Protein AF-A0A094A9E6-F1 (afdb_monomer)

Radius of gyration: 25.34 Å; Cα contacts (8 Å, |Δi|>4): 31; chains: 1; bounding box: 53×63×66 Å

Mean predicted aligned error: 19.12 Å

pLDDT: mean 71.79, std 11.77, range [46.28, 92.31]

Secondary structure (DSSP, 8-state):
--SHHHHHHHHHHHGGG----PPPP---HHHHHHHHHHHHHHHHHHHHHHHHHHTSHHHHHHHHHHHHHHHHHHHHHHHHTT-SSS----S--HHHHHHHHTS----TTT----TTS-HHHHS------SPPPPPP--TT--------S---TT--S---

Solvent-accessible surface area (backbone atoms only — not comparable to full-atom values): 10568 Å² total; per-residue (Å²): 142,78,70,68,63,61,56,55,54,54,56,58,56,56,66,74,65,66,72,77,80,66,73,83,76,82,76,47,68,67,60,52,52,48,53,52,50,51,51,50,51,50,51,58,54,34,54,54,58,29,62,73,46,57,81,36,70,68,45,48,50,54,47,53,52,51,51,53,51,51,52,51,52,55,50,51,57,28,54,79,66,70,39,76,84,56,71,83,75,86,69,74,55,73,69,53,44,56,63,51,69,72,54,85,77,87,53,60,96,79,48,90,81,55,96,81,55,52,64,67,74,77,69,54,69,85,72,77,83,46,85,74,72,87,68,84,75,59,96,82,64,66,102,68,88,75,94,66,96,72,86,56,84,90,62,87,80,83,89,131

Sequence (160 aa):
MVVLSGLASALVAATYFSSTLAHPDHADPVLLRRALGEQALHTKNGARSLQACSGSAAAVELQKQAAVRRAATAQRLREERGLTGTPMRHRRDLVDVEKWMQVDHNRTSSHNFSSETPPSEVFGTTKPCILTPEGATGPYFVAQELLRTNIAETQPGVPL

Foldseek 3Di:
DPPVVVVVVVVVVVVVPPDPPQDDPPPPVVVVVVVVVVQVVLVVVQVVVLVVPCPDPVNVVVVVVVVVVVVVVVVVVCVVVVVNPPPPCPDDDPVVVVVCVVPDPPPCVPPPDDPPPDVCNVVPDSDGPGDNPDDDCDSPDDPDDDDDPDPCPVPDDDDD

Structure (mmCIF, N/CA/C/O backbone):
data_AF-A0A094A9E6-F1
#
_entry.id   AF-A0A094A9E6-F1
#
loop_
_atom_site.group_PDB
_atom_site.id
_atom_site.type_symbol
_atom_site.label_atom_id
_atom_site.label_alt_id
_atom_site.label_comp_id
_atom_site.label_asym_id
_atom_site.label_entity_id
_atom_site.label_seq_id
_atom_site.pdbx_PDB_ins_code
_atom_site.Cartn_x
_atom_site.Cartn_y
_atom_site.Cartn_z
_atom_site.occupancy
_atom_site.B_iso_or_equiv
_atom_site.auth_seq_id
_atom_site.auth_comp_id
_atom_site.auth_asym_id
_atom_site.auth_atom_id
_atom_site.pdbx_PDB_model_num
ATOM 1 N N . MET A 1 1 ? 9.417 -46.843 -44.924 1.00 46.28 1 MET A N 1
ATOM 2 C CA . MET A 1 1 ? 8.857 -45.722 -44.133 1.00 46.28 1 MET A CA 1
ATOM 3 C C . MET A 1 1 ? 9.270 -45.868 -42.666 1.00 46.28 1 MET A C 1
ATOM 5 O O . MET A 1 1 ? 8.464 -46.332 -41.881 1.00 46.28 1 MET A O 1
ATOM 9 N N . VAL A 1 2 ? 10.519 -45.568 -42.279 1.00 52.56 2 VAL A N 1
ATOM 10 C CA . VAL A 1 2 ? 10.932 -45.642 -40.846 1.00 52.56 2 VAL A CA 1
ATOM 11 C C . VAL A 1 2 ? 11.901 -44.517 -40.429 1.00 52.56 2 VAL A C 1
ATOM 13 O O . VAL A 1 2 ? 12.206 -44.375 -39.256 1.00 52.56 2 VAL A O 1
ATOM 16 N N . VAL A 1 3 ? 12.352 -43.644 -41.339 1.00 53.56 3 VAL A N 1
ATOM 17 C CA . VAL A 1 3 ? 13.392 -42.641 -41.004 1.00 53.56 3 VAL A CA 1
ATOM 18 C C . VAL A 1 3 ? 12.831 -41.220 -40.810 1.00 53.56 3 VAL A C 1
ATOM 20 O O . VAL A 1 3 ? 13.483 -40.377 -40.205 1.00 53.56 3 VAL A O 1
ATOM 23 N N . LEU A 1 4 ? 11.596 -40.943 -41.252 1.00 53.09 4 LEU A N 1
ATOM 24 C CA . LEU A 1 4 ? 10.992 -39.604 -41.130 1.00 53.09 4 LEU A CA 1
ATOM 25 C C . LEU A 1 4 ? 10.418 -39.308 -39.733 1.00 53.09 4 LEU A C 1
ATOM 27 O O . LEU A 1 4 ? 10.391 -38.152 -39.321 1.00 53.09 4 LEU A O 1
ATOM 31 N N . SER A 1 5 ? 9.984 -40.328 -38.990 1.00 54.88 5 SER A N 1
ATOM 32 C CA . SER A 1 5 ? 9.394 -40.160 -37.654 1.00 54.88 5 SER A CA 1
ATOM 33 C C . SER A 1 5 ? 10.425 -39.735 -36.603 1.00 54.88 5 SER A C 1
ATOM 35 O O . SER A 1 5 ? 10.118 -38.900 -35.758 1.00 54.88 5 SER A O 1
ATOM 37 N N . GLY A 1 6 ? 11.665 -40.234 -36.687 1.00 54.88 6 GLY A N 1
ATOM 38 C CA . GLY A 1 6 ? 12.743 -39.843 -35.768 1.00 54.88 6 GLY A CA 1
ATOM 39 C C . GLY A 1 6 ? 13.185 -38.384 -35.936 1.00 54.88 6 GLY A C 1
ATOM 40 O O . GLY A 1 6 ? 13.462 -37.705 -34.950 1.00 54.88 6 GLY A O 1
ATOM 41 N N . LEU A 1 7 ? 13.179 -37.877 -37.175 1.00 56.66 7 LEU A N 1
ATOM 42 C CA . LEU A 1 7 ? 13.502 -36.476 -37.476 1.00 56.66 7 LEU A CA 1
ATOM 43 C C . LEU A 1 7 ? 12.429 -35.511 -36.950 1.00 56.66 7 LEU A C 1
ATOM 45 O O . LEU A 1 7 ? 12.766 -34.456 -36.419 1.00 56.66 7 LEU A O 1
ATOM 49 N N . ALA A 1 8 ? 11.150 -35.890 -37.036 1.00 58.88 8 ALA A N 1
ATOM 50 C CA . ALA A 1 8 ? 10.050 -35.088 -36.503 1.00 58.88 8 ALA A CA 1
ATOM 51 C C . ALA A 1 8 ? 10.101 -34.985 -34.966 1.00 58.88 8 ALA A C 1
ATOM 53 O O . ALA A 1 8 ? 9.919 -33.901 -34.415 1.00 58.88 8 ALA A O 1
ATOM 54 N N . SER A 1 9 ? 10.419 -36.082 -34.269 1.00 57.91 9 SER A N 1
ATOM 55 C CA . SER A 1 9 ? 10.571 -36.074 -32.807 1.00 57.91 9 SER A CA 1
ATOM 56 C C . SER A 1 9 ? 11.781 -35.261 -32.332 1.00 57.91 9 SER A C 1
ATOM 58 O O . SER A 1 9 ? 11.692 -34.587 -31.307 1.00 57.91 9 SER A O 1
ATOM 60 N N . ALA A 1 10 ? 12.889 -35.264 -33.080 1.00 58.84 10 ALA A N 1
ATOM 61 C CA . ALA A 1 10 ? 14.061 -34.449 -32.759 1.00 58.84 10 ALA A CA 1
ATOM 62 C C . ALA A 1 10 ? 13.793 -32.937 -32.914 1.00 58.84 10 ALA A C 1
ATOM 64 O O . ALA A 1 10 ? 14.279 -32.143 -32.109 1.00 58.84 10 ALA A O 1
ATOM 65 N N . LEU A 1 11 ? 12.972 -32.536 -33.895 1.00 58.62 11 LEU A N 1
ATOM 66 C CA . LEU A 1 11 ? 12.591 -31.133 -34.102 1.00 58.62 11 LEU A CA 1
ATOM 67 C C . LEU A 1 11 ? 11.706 -30.586 -32.966 1.00 58.62 11 LEU A C 1
ATOM 69 O O . LEU A 1 11 ? 11.875 -29.441 -32.556 1.00 58.62 11 LEU A O 1
ATOM 73 N N . VAL A 1 12 ? 10.802 -31.411 -32.424 1.00 60.69 12 VAL A N 1
ATOM 74 C CA . VAL A 1 12 ? 9.928 -31.040 -31.291 1.00 60.69 12 VAL A CA 1
ATOM 75 C C . VAL A 1 12 ? 10.713 -30.948 -29.976 1.00 60.69 12 VAL A C 1
ATOM 77 O O . VAL A 1 12 ? 10.444 -30.078 -29.152 1.00 60.69 12 VAL A O 1
ATOM 80 N N . ALA A 1 13 ? 11.730 -31.790 -29.775 1.00 59.28 13 ALA A N 1
ATOM 81 C CA . ALA A 1 13 ? 12.598 -31.692 -28.600 1.00 59.28 13 ALA A CA 1
ATOM 82 C C . ALA A 1 13 ? 13.439 -30.398 -28.600 1.00 59.28 13 ALA A C 1
ATOM 84 O O . ALA A 1 13 ? 13.661 -29.807 -27.545 1.00 59.28 13 ALA A O 1
ATOM 85 N N . ALA A 1 14 ? 13.855 -29.916 -29.777 1.00 58.78 14 ALA A N 1
ATOM 86 C CA . ALA A 1 14 ? 14.646 -28.692 -29.908 1.00 58.78 14 ALA A CA 1
ATOM 87 C C . ALA A 1 14 ? 13.872 -27.418 -29.507 1.00 58.78 14 ALA A C 1
ATOM 89 O O . ALA A 1 14 ? 14.482 -26.470 -29.017 1.00 58.78 14 ALA A O 1
ATOM 90 N N . THR A 1 15 ? 12.537 -27.401 -29.626 1.00 59.62 15 THR A N 1
ATOM 91 C CA . THR A 1 15 ? 11.714 -26.251 -29.198 1.00 59.62 15 THR A CA 1
ATOM 92 C C . THR A 1 15 ? 11.574 -26.115 -27.678 1.00 59.62 15 THR A C 1
ATOM 94 O O . THR A 1 15 ? 11.200 -25.050 -27.200 1.00 59.62 15 THR A O 1
ATOM 97 N N . TYR A 1 16 ? 11.925 -27.146 -26.897 1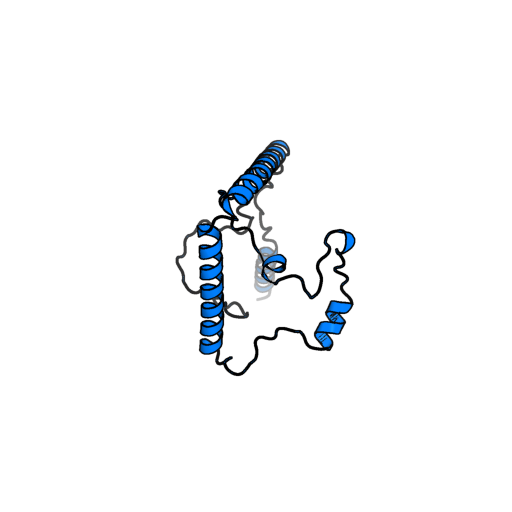.00 56.47 16 TYR A N 1
ATOM 98 C CA . TYR A 1 16 ? 11.978 -27.053 -25.430 1.00 56.47 16 TYR A CA 1
ATOM 99 C C . TYR A 1 16 ? 13.278 -26.421 -24.907 1.00 56.47 16 TYR A C 1
ATOM 101 O O . TYR A 1 16 ? 13.350 -26.062 -23.735 1.00 56.47 16 TYR A O 1
ATOM 109 N N . PHE A 1 17 ? 14.288 -26.240 -25.767 1.00 57.38 17 PHE A N 1
ATOM 110 C CA . PHE A 1 17 ? 15.545 -25.558 -25.441 1.00 57.38 17 PHE A CA 1
ATOM 111 C C . PHE A 1 17 ? 15.555 -24.087 -25.870 1.00 57.38 17 PHE A C 1
ATOM 113 O O . PHE A 1 17 ? 16.627 -23.496 -26.005 1.00 57.38 17 PHE A O 1
ATOM 120 N N . SER A 1 18 ? 14.386 -23.468 -26.070 1.00 55.72 18 SER A N 1
ATOM 121 C CA . SER A 1 18 ? 14.299 -22.010 -26.152 1.00 55.72 18 SER A CA 1
ATOM 122 C C . SER A 1 18 ? 14.722 -21.417 -24.811 1.00 55.72 18 SER A C 1
ATOM 124 O O . SER A 1 18 ? 13.920 -21.231 -23.900 1.00 55.72 18 SER A O 1
ATOM 126 N N . SER A 1 19 ? 16.017 -21.139 -24.692 1.00 54.75 19 SER A N 1
ATOM 127 C CA . SER A 1 19 ? 16.577 -20.276 -23.673 1.00 54.75 19 SER A CA 1
ATOM 128 C C . SER A 1 19 ? 15.847 -18.945 -23.769 1.00 54.75 19 SER A C 1
ATOM 130 O O . SER A 1 19 ? 15.989 -18.191 -24.732 1.00 54.75 19 SER A O 1
ATOM 132 N N . THR A 1 20 ? 15.016 -18.664 -22.773 1.00 59.97 20 THR A N 1
ATOM 133 C CA . THR A 1 20 ? 14.505 -17.320 -22.563 1.00 59.97 20 THR A CA 1
ATOM 134 C C . THR A 1 20 ? 15.728 -16.439 -22.339 1.00 59.97 20 THR A C 1
ATOM 136 O O . THR A 1 20 ? 16.353 -16.516 -21.279 1.00 59.97 20 THR A O 1
ATOM 139 N N . LEU A 1 21 ? 16.110 -15.638 -23.337 1.00 55.06 21 LEU A N 1
ATOM 140 C CA . LEU A 1 21 ? 16.951 -14.473 -23.100 1.00 55.06 21 LEU A CA 1
ATOM 141 C C . LEU A 1 21 ? 16.131 -13.540 -22.209 1.00 55.06 21 LEU A C 1
ATOM 143 O O . LEU A 1 21 ? 15.402 -12.673 -22.685 1.00 55.06 21 LEU A O 1
ATOM 147 N N . ALA A 1 22 ? 16.211 -13.770 -20.900 1.00 53.00 22 ALA A N 1
ATOM 148 C CA . ALA A 1 22 ? 15.909 -12.736 -19.938 1.00 53.00 22 ALA A CA 1
ATOM 149 C C . ALA A 1 22 ? 16.791 -11.535 -20.302 1.00 53.00 22 ALA A C 1
ATOM 151 O O . ALA A 1 22 ? 17.955 -11.715 -20.679 1.00 53.00 22 ALA A O 1
ATOM 152 N N . HIS A 1 23 ? 16.212 -10.334 -20.275 1.00 50.38 23 HIS A N 1
ATOM 153 C CA . HIS A 1 23 ? 16.925 -9.106 -20.611 1.00 50.38 23 HIS A CA 1
ATOM 154 C C . HIS A 1 23 ? 18.291 -9.068 -19.905 1.00 50.38 23 HIS A C 1
ATOM 156 O O . HIS A 1 23 ? 18.371 -9.499 -18.752 1.00 50.38 23 HIS A O 1
ATOM 162 N N . PRO A 1 24 ? 19.358 -8.597 -20.582 1.00 56.59 24 PRO A N 1
ATOM 163 C CA . PRO A 1 24 ? 20.674 -8.486 -19.969 1.00 56.59 24 PRO A CA 1
ATOM 164 C C . PRO A 1 24 ? 20.533 -7.724 -18.654 1.00 56.59 24 PRO A C 1
ATOM 166 O O . PRO A 1 24 ? 20.001 -6.615 -18.632 1.00 56.59 24 PRO A O 1
ATOM 169 N N . ASP A 1 25 ? 20.948 -8.373 -17.569 1.00 55.88 25 ASP A N 1
ATOM 170 C CA . ASP A 1 25 ? 20.893 -7.820 -16.225 1.00 55.88 25 ASP A CA 1
ATOM 171 C C . ASP A 1 25 ? 21.548 -6.434 -16.242 1.00 55.88 25 ASP A C 1
ATOM 173 O O . ASP A 1 25 ? 22.712 -6.285 -16.627 1.00 55.88 25 ASP A O 1
ATOM 177 N N . HIS A 1 26 ? 20.800 -5.398 -15.860 1.00 53.75 26 HIS A N 1
ATOM 178 C CA . HIS A 1 26 ? 21.353 -4.066 -15.636 1.00 53.75 26 HIS A CA 1
ATOM 179 C C . HIS A 1 26 ? 22.097 -4.066 -14.290 1.00 53.75 26 HIS A C 1
ATOM 181 O O . HIS A 1 26 ? 21.794 -3.291 -13.387 1.00 53.75 26 HIS A O 1
ATOM 187 N N . ALA A 1 27 ? 23.091 -4.946 -14.160 1.00 58.75 27 ALA A N 1
ATOM 188 C CA . ALA A 1 27 ? 23.928 -5.131 -12.982 1.00 58.75 27 ALA A CA 1
ATOM 189 C C . ALA A 1 27 ? 25.006 -4.045 -12.852 1.00 58.75 27 ALA A C 1
ATOM 191 O O . ALA A 1 27 ? 26.085 -4.315 -12.331 1.00 58.75 27 ALA A O 1
ATOM 192 N N . ASP A 1 28 ? 24.763 -2.826 -13.345 1.00 76.88 28 ASP A N 1
ATOM 193 C CA . ASP A 1 28 ? 25.690 -1.723 -13.110 1.00 76.88 28 ASP A CA 1
ATOM 194 C C . ASP A 1 28 ? 25.551 -1.288 -11.639 1.00 76.88 28 ASP A C 1
ATOM 196 O O . ASP A 1 28 ? 24.540 -0.680 -11.254 1.00 76.88 28 ASP A O 1
ATOM 200 N N . PRO A 1 29 ? 26.552 -1.575 -10.784 1.00 76.25 29 PRO A N 1
ATOM 201 C CA . PRO A 1 29 ? 26.473 -1.264 -9.365 1.00 76.25 29 PRO A CA 1
ATOM 202 C C . PRO A 1 29 ? 26.381 0.246 -9.107 1.00 76.25 29 PRO A C 1
ATOM 204 O O . PRO A 1 29 ? 25.921 0.651 -8.038 1.00 76.25 29 PRO A O 1
ATOM 207 N N . VAL A 1 30 ? 26.804 1.091 -10.053 1.00 80.25 30 VAL A N 1
ATOM 208 C CA . VAL A 1 30 ? 26.698 2.551 -9.956 1.00 80.25 30 VAL A CA 1
ATOM 209 C C . VAL A 1 30 ? 25.252 2.995 -10.169 1.00 80.25 30 VAL A C 1
ATOM 211 O O . VAL A 1 30 ? 24.737 3.775 -9.364 1.00 80.25 30 VAL A O 1
ATOM 214 N N . LEU A 1 31 ? 24.574 2.464 -11.192 1.00 77.38 31 LEU A N 1
ATOM 215 C CA . LEU A 1 31 ? 23.161 2.761 -11.454 1.00 77.38 31 LEU A CA 1
ATOM 216 C C . LEU A 1 31 ? 22.262 2.246 -10.326 1.00 77.38 31 LEU A C 1
ATOM 218 O O . LEU A 1 31 ? 21.392 2.981 -9.860 1.00 77.38 31 LEU A O 1
ATOM 222 N N . LEU A 1 32 ? 22.527 1.041 -9.811 1.00 76.56 32 LEU A N 1
ATOM 223 C CA . LEU A 1 32 ? 21.786 0.486 -8.678 1.00 76.56 32 LEU A CA 1
ATOM 224 C C . LEU A 1 32 ? 21.944 1.347 -7.417 1.00 76.56 32 LEU A C 1
ATOM 226 O O . LEU A 1 32 ? 20.959 1.682 -6.761 1.00 76.56 32 LEU A O 1
ATOM 230 N N . ARG A 1 33 ? 23.174 1.756 -7.078 1.00 80.44 33 ARG A N 1
ATOM 231 C CA . ARG A 1 33 ? 23.425 2.638 -5.924 1.00 80.44 33 ARG A CA 1
ATOM 232 C C . ARG A 1 33 ? 22.745 3.993 -6.075 1.00 80.44 33 ARG A C 1
ATOM 234 O O . ARG A 1 33 ? 22.218 4.510 -5.092 1.00 80.44 33 ARG A O 1
ATOM 241 N N . ARG A 1 34 ? 22.735 4.557 -7.287 1.00 79.62 34 ARG A N 1
ATOM 242 C CA . ARG A 1 34 ? 22.030 5.806 -7.583 1.00 79.62 34 ARG A CA 1
ATOM 243 C C . ARG A 1 34 ? 20.524 5.655 -7.377 1.00 79.62 34 ARG A C 1
ATOM 245 O O . ARG A 1 34 ? 19.954 6.450 -6.637 1.00 79.62 34 ARG A O 1
ATOM 252 N N . ALA A 1 35 ? 19.914 4.617 -7.948 1.00 76.88 35 ALA A N 1
ATOM 253 C CA . ALA A 1 35 ? 18.487 4.342 -7.798 1.00 76.88 35 ALA A CA 1
ATOM 254 C C . ALA A 1 35 ? 18.091 4.155 -6.322 1.00 76.88 35 ALA A C 1
ATOM 256 O O . ALA A 1 35 ? 17.117 4.745 -5.858 1.00 76.88 35 ALA A O 1
ATOM 257 N N . LEU A 1 36 ? 18.891 3.411 -5.548 1.00 76.75 36 LEU A N 1
ATOM 258 C CA . LEU A 1 36 ? 18.674 3.234 -4.108 1.00 76.75 36 LEU A CA 1
ATOM 259 C C . LEU A 1 36 ? 18.823 4.549 -3.324 1.00 76.75 36 LEU A C 1
ATOM 261 O O . LEU A 1 36 ? 18.059 4.801 -2.392 1.00 76.75 36 LEU A O 1
ATOM 265 N N . GLY A 1 37 ? 19.784 5.400 -3.694 1.00 81.88 37 GLY A N 1
ATOM 266 C CA . GLY A 1 37 ? 19.982 6.717 -3.085 1.00 81.88 37 GLY A CA 1
ATOM 267 C C . GLY A 1 37 ? 18.824 7.679 -3.365 1.00 81.88 37 GLY A C 1
ATOM 268 O O . GLY A 1 37 ? 18.325 8.331 -2.444 1.00 81.88 37 GLY A O 1
ATOM 269 N N . GLU A 1 38 ? 18.351 7.722 -4.611 1.00 80.75 38 GLU A N 1
ATOM 270 C CA . GLU A 1 38 ? 17.171 8.489 -5.018 1.00 80.75 38 GLU A CA 1
ATOM 271 C C . GLU A 1 38 ? 15.927 7.976 -4.276 1.00 80.75 38 GLU A C 1
ATOM 273 O O . GLU A 1 38 ? 15.234 8.758 -3.622 1.00 80.75 38 GLU A O 1
ATOM 278 N N . GLN A 1 39 ? 15.701 6.659 -4.244 1.00 76.75 39 GLN A N 1
ATOM 279 C CA . GLN A 1 39 ? 14.603 6.043 -3.495 1.00 76.75 39 GLN A CA 1
ATOM 280 C C . GLN A 1 39 ? 14.656 6.381 -1.997 1.00 76.75 39 GLN A C 1
ATOM 282 O O . GLN A 1 39 ? 13.627 6.722 -1.407 1.00 76.75 39 GLN A O 1
ATOM 287 N N . ALA A 1 40 ? 15.832 6.326 -1.366 1.00 77.44 40 ALA A N 1
ATOM 288 C CA . ALA A 1 40 ? 15.997 6.657 0.048 1.00 77.44 40 ALA A CA 1
ATOM 289 C C . ALA A 1 40 ? 15.665 8.131 0.335 1.00 77.44 40 ALA A C 1
ATOM 291 O O . ALA A 1 40 ? 14.962 8.437 1.304 1.00 77.44 40 ALA A O 1
ATOM 292 N N . LEU A 1 41 ? 16.116 9.046 -0.527 1.00 79.88 41 LEU A N 1
ATOM 293 C CA . LEU A 1 41 ? 15.821 10.474 -0.421 1.00 79.88 41 LEU A CA 1
ATOM 294 C C . LEU A 1 41 ? 14.326 10.757 -0.625 1.00 79.88 41 LEU A C 1
ATOM 296 O O . LEU A 1 41 ? 13.725 11.485 0.170 1.00 79.88 41 LEU A O 1
ATOM 300 N N . HIS A 1 42 ? 13.706 10.127 -1.624 1.00 74.94 42 HIS A N 1
ATOM 301 C CA . HIS A 1 42 ? 12.267 10.210 -1.870 1.00 74.94 42 HIS A CA 1
ATOM 302 C C . HIS A 1 42 ? 11.449 9.656 -0.704 1.00 74.94 42 HIS A C 1
ATOM 304 O O . HIS A 1 42 ? 10.482 10.289 -0.287 1.00 74.94 42 HIS A O 1
ATOM 310 N N . THR A 1 43 ? 11.857 8.529 -0.123 1.00 74.00 43 THR A N 1
ATOM 311 C CA . THR A 1 43 ? 11.166 7.924 1.025 1.00 74.00 43 THR A CA 1
ATOM 312 C C . THR A 1 43 ? 11.250 8.832 2.251 1.00 74.00 43 THR A C 1
ATOM 314 O O . THR A 1 43 ? 10.239 9.107 2.898 1.00 74.00 43 THR A O 1
ATOM 317 N N . LYS A 1 44 ? 12.442 9.369 2.543 1.00 75.00 44 LYS A N 1
ATOM 318 C CA . LYS A 1 44 ? 12.678 10.262 3.686 1.00 75.00 44 LYS A CA 1
ATOM 319 C C . LYS A 1 44 ? 11.900 11.574 3.572 1.00 75.00 44 LYS A C 1
ATOM 321 O O . LYS A 1 44 ? 11.243 11.991 4.527 1.00 75.00 44 LYS A O 1
ATOM 326 N N . ASN A 1 45 ? 11.973 12.233 2.418 1.00 78.62 45 ASN A N 1
ATOM 327 C CA . ASN A 1 45 ? 11.270 13.496 2.187 1.00 78.62 45 ASN A CA 1
ATOM 328 C C . ASN A 1 45 ? 9.763 13.270 2.066 1.00 78.62 45 ASN A C 1
ATOM 330 O O . ASN A 1 45 ? 8.966 14.062 2.566 1.00 78.62 45 ASN A O 1
ATOM 334 N N . GLY A 1 46 ? 9.377 12.148 1.467 1.00 73.69 46 GLY A N 1
ATOM 335 C CA . GLY A 1 46 ? 7.993 11.783 1.288 1.00 73.69 46 GLY A CA 1
ATOM 336 C C . GLY A 1 46 ? 7.270 11.491 2.598 1.00 73.69 46 GLY A C 1
ATOM 337 O O . GLY A 1 46 ? 6.170 11.999 2.802 1.00 73.69 46 GLY A O 1
ATOM 338 N N . ALA A 1 47 ? 7.907 10.774 3.529 1.00 69.88 47 ALA A N 1
ATOM 339 C CA . ALA A 1 47 ? 7.363 10.543 4.867 1.00 69.88 47 ALA A CA 1
ATOM 340 C C . ALA A 1 47 ? 7.075 11.861 5.610 1.00 69.88 47 ALA A C 1
ATOM 342 O O . ALA A 1 47 ? 6.016 12.012 6.218 1.00 69.88 47 ALA A O 1
ATOM 343 N N . ARG A 1 48 ? 7.973 12.850 5.499 1.00 76.38 48 ARG A N 1
ATOM 344 C CA . ARG A 1 48 ? 7.796 14.180 6.103 1.00 76.38 48 ARG A CA 1
ATOM 345 C C . ARG A 1 48 ? 6.608 14.934 5.501 1.00 76.38 48 ARG A C 1
ATOM 347 O O . ARG A 1 48 ? 5.762 15.420 6.248 1.00 76.38 48 ARG A O 1
ATOM 354 N N . SER A 1 49 ? 6.532 15.031 4.173 1.00 73.44 49 SER A N 1
ATOM 355 C CA . SER A 1 49 ? 5.421 15.720 3.495 1.00 73.44 49 SER A CA 1
ATOM 356 C C . SER A 1 49 ? 4.081 15.044 3.778 1.00 73.44 49 SER A C 1
ATOM 358 O O . SER A 1 49 ? 3.062 15.700 3.969 1.00 73.44 49 SER A O 1
ATOM 360 N N . LEU A 1 50 ? 4.089 13.718 3.871 1.00 70.69 50 LEU A N 1
ATOM 361 C CA . LEU A 1 50 ? 2.918 12.926 4.192 1.00 70.69 50 LEU A CA 1
ATOM 362 C C . LEU A 1 50 ? 2.421 13.168 5.623 1.00 70.69 50 LEU A C 1
ATOM 364 O O . LEU A 1 50 ? 1.222 13.348 5.841 1.00 70.69 50 LEU A O 1
ATOM 368 N N . GLN A 1 51 ? 3.335 13.232 6.590 1.00 74.31 51 GLN A N 1
ATOM 369 C CA . GLN A 1 51 ? 3.001 13.542 7.977 1.00 74.31 51 GLN A CA 1
ATOM 370 C C . GLN A 1 51 ? 2.368 14.935 8.101 1.00 74.31 51 GLN A C 1
ATOM 372 O O . GLN A 1 51 ? 1.383 15.087 8.819 1.00 74.31 51 GLN A O 1
ATOM 377 N N . ALA A 1 52 ? 2.852 15.912 7.329 1.00 79.25 52 ALA A N 1
ATOM 378 C CA . ALA A 1 52 ? 2.301 17.266 7.307 1.00 79.25 52 ALA A CA 1
ATOM 379 C C . ALA A 1 52 ? 0.845 17.336 6.803 1.00 79.25 52 ALA A C 1
ATOM 381 O O . ALA A 1 52 ? 0.084 18.191 7.250 1.00 79.25 52 ALA A O 1
ATOM 382 N N . CYS A 1 53 ? 0.433 16.440 5.898 1.00 75.38 53 CYS A N 1
ATOM 383 C CA . CYS A 1 53 ? -0.900 16.486 5.282 1.00 75.38 53 CYS A CA 1
ATOM 384 C C . CYS A 1 53 ? -1.897 15.467 5.853 1.00 75.38 53 CYS A C 1
ATOM 386 O O . CYS A 1 53 ? -3.109 15.684 5.766 1.00 75.38 53 CYS A O 1
ATOM 388 N N . SER A 1 54 ? -1.411 14.369 6.439 1.00 76.81 54 SER A N 1
ATOM 389 C CA . SER A 1 54 ? -2.238 13.234 6.880 1.00 76.81 54 SER A CA 1
ATOM 390 C C . SER A 1 54 ? -3.290 13.588 7.939 1.00 76.81 54 SER A C 1
ATOM 392 O O . SER A 1 54 ? -4.376 13.016 7.918 1.00 76.81 54 SER A O 1
ATOM 394 N N . GLY A 1 55 ? -3.004 14.555 8.816 1.00 79.81 55 GLY A N 1
ATOM 395 C CA . GLY A 1 55 ? -3.926 15.013 9.863 1.00 79.81 55 GLY A CA 1
ATOM 396 C C . GLY A 1 55 ? -4.910 16.103 9.427 1.00 79.81 55 GLY A C 1
ATOM 397 O O . GLY A 1 55 ? -5.726 16.544 10.233 1.00 79.81 55 GLY A O 1
ATOM 398 N N . SER A 1 56 ? -4.841 16.575 8.179 1.00 86.69 56 SER A N 1
ATOM 399 C CA . SER A 1 56 ? -5.745 17.628 7.706 1.00 86.69 56 SER A CA 1
ATOM 400 C C . SER A 1 56 ? -7.192 17.129 7.612 1.00 86.69 56 SER A C 1
ATOM 402 O O . SER A 1 56 ? -7.445 15.976 7.258 1.00 86.69 56 SER A O 1
ATOM 404 N N . ALA A 1 57 ? -8.162 18.015 7.863 1.00 89.19 57 ALA A N 1
ATOM 405 C CA . ALA A 1 57 ? -9.586 17.678 7.769 1.00 89.19 57 ALA A CA 1
ATOM 406 C C . ALA A 1 57 ? -9.961 17.108 6.387 1.00 89.19 57 ALA A C 1
ATOM 408 O O . ALA A 1 57 ? -10.714 16.139 6.298 1.00 89.19 57 ALA A O 1
ATOM 409 N N . ALA A 1 58 ? -9.372 17.652 5.317 1.00 85.31 58 ALA A N 1
ATOM 410 C CA . ALA A 1 58 ? -9.560 17.159 3.955 1.00 85.31 58 ALA A CA 1
ATOM 411 C C . ALA A 1 58 ? -9.015 15.732 3.761 1.00 85.31 58 ALA A C 1
ATOM 413 O O . ALA A 1 58 ? -9.679 14.899 3.144 1.00 85.31 58 ALA A O 1
ATOM 414 N N . ALA A 1 59 ? -7.834 15.418 4.308 1.00 80.12 59 ALA A N 1
ATOM 415 C CA . ALA A 1 59 ? -7.265 14.073 4.231 1.00 80.12 59 ALA A CA 1
ATOM 416 C C . ALA A 1 59 ? -8.111 13.052 5.006 1.00 80.12 59 ALA A C 1
ATOM 418 O O . ALA A 1 59 ? -8.378 11.961 4.493 1.00 80.12 59 ALA A O 1
ATOM 419 N N . VAL A 1 60 ? -8.578 13.425 6.201 1.00 84.44 60 VAL A N 1
ATOM 420 C CA . VAL A 1 60 ? -9.466 12.599 7.031 1.00 84.44 60 VAL A CA 1
ATOM 421 C C . VAL A 1 60 ? -10.795 12.338 6.319 1.00 84.44 60 VAL A C 1
ATOM 423 O O . VAL A 1 60 ? -11.246 11.194 6.250 1.00 84.44 60 VAL A O 1
ATOM 426 N N . GLU A 1 61 ? -11.411 13.362 5.732 1.00 87.31 61 GLU A N 1
ATOM 427 C CA . GLU A 1 61 ? -12.665 13.211 4.989 1.00 87.31 61 GLU A CA 1
ATOM 428 C C . GLU A 1 61 ? -12.493 12.306 3.761 1.00 87.31 61 GLU A C 1
ATOM 430 O O . GLU A 1 61 ? -13.252 11.359 3.549 1.00 87.31 61 GLU A O 1
ATOM 435 N N . LEU A 1 62 ? -11.410 12.491 3.005 1.00 80.75 62 LEU A N 1
ATOM 436 C CA . LEU A 1 62 ? -11.081 11.631 1.871 1.00 80.75 62 LEU A CA 1
ATOM 437 C C . LEU A 1 62 ? -10.819 10.170 2.295 1.00 80.75 62 LEU A C 1
ATOM 439 O O . LEU A 1 62 ? -11.033 9.236 1.511 1.00 80.75 62 LEU A O 1
ATOM 443 N N . GLN A 1 63 ? -10.297 9.930 3.501 1.00 79.25 63 GLN A N 1
ATOM 444 C CA . GLN A 1 63 ? -10.158 8.580 4.057 1.00 79.25 63 GLN A CA 1
ATOM 445 C C . GLN A 1 63 ? -11.523 7.966 4.377 1.00 79.25 63 GLN A C 1
ATOM 447 O O . GLN A 1 63 ? -11.774 6.836 3.952 1.00 79.25 63 GLN A O 1
ATOM 452 N N . 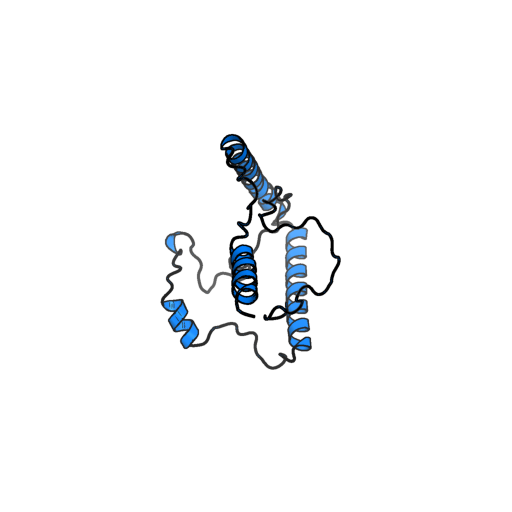LYS A 1 64 ? -12.419 8.713 5.033 1.00 82.81 64 LYS A N 1
ATOM 453 C CA . LYS A 1 64 ? -13.791 8.267 5.328 1.00 82.81 64 LYS A CA 1
ATOM 454 C C . LYS A 1 64 ? -14.541 7.888 4.052 1.00 82.81 64 LYS A C 1
ATOM 456 O O . LYS A 1 64 ? -15.054 6.776 3.945 1.00 82.81 64 LYS A O 1
ATOM 461 N N . GLN A 1 65 ? -14.514 8.752 3.041 1.00 83.81 65 GLN A N 1
ATOM 462 C CA . GLN A 1 65 ? -15.160 8.492 1.751 1.00 83.81 65 GLN A CA 1
ATOM 463 C C . GLN A 1 65 ? -14.574 7.267 1.039 1.00 83.81 65 GLN A C 1
ATOM 465 O O . GLN A 1 65 ? -15.307 6.450 0.480 1.00 83.81 65 GLN A O 1
ATOM 470 N N . ALA A 1 66 ? -13.249 7.095 1.080 1.00 79.06 66 ALA A N 1
ATOM 471 C CA . ALA A 1 66 ? -12.606 5.918 0.503 1.00 79.06 66 ALA A CA 1
ATOM 472 C C . ALA A 1 66 ? -13.024 4.620 1.213 1.00 79.06 66 ALA A C 1
ATOM 474 O O . ALA A 1 66 ? -13.211 3.607 0.540 1.00 79.06 66 ALA A O 1
ATOM 475 N N . ALA A 1 67 ? -13.191 4.644 2.539 1.00 78.88 67 ALA A N 1
ATOM 476 C CA . ALA A 1 67 ? -13.676 3.498 3.303 1.00 78.88 67 ALA A CA 1
ATOM 477 C C . ALA A 1 67 ? -15.116 3.131 2.913 1.00 78.88 67 ALA A C 1
ATOM 479 O O . ALA A 1 67 ? -15.376 1.972 2.590 1.00 78.88 67 ALA A O 1
ATOM 480 N N . VAL A 1 68 ? -16.013 4.122 2.835 1.00 85.88 68 VAL A N 1
ATOM 481 C CA . VAL A 1 68 ? -17.406 3.929 2.391 1.00 85.88 68 VAL A CA 1
ATOM 482 C C . VAL A 1 68 ? -17.454 3.329 0.987 1.00 85.88 68 VAL A C 1
ATOM 484 O O . VAL A 1 68 ? -18.138 2.332 0.763 1.00 85.88 68 VAL A O 1
ATOM 487 N N . ARG A 1 69 ? -16.671 3.871 0.046 1.00 86.12 69 ARG A N 1
ATOM 488 C CA . ARG A 1 69 ? -16.612 3.355 -1.327 1.00 86.12 69 ARG A CA 1
ATOM 489 C C . ARG A 1 69 ? -16.147 1.901 -1.376 1.00 86.12 69 ARG A C 1
ATOM 491 O O . ARG A 1 69 ? -16.769 1.098 -2.057 1.00 86.12 69 ARG A O 1
ATOM 498 N N . ARG A 1 70 ? -15.077 1.550 -0.653 1.00 82.00 70 ARG A N 1
ATOM 499 C CA . ARG A 1 70 ? -14.567 0.167 -0.602 1.00 82.00 70 ARG A CA 1
ATOM 500 C C . ARG A 1 70 ? -15.605 -0.794 -0.022 1.00 82.00 70 ARG A C 1
ATOM 502 O O . ARG A 1 70 ? -15.778 -1.879 -0.569 1.00 82.00 70 ARG A O 1
ATOM 509 N N . ALA A 1 71 ? -16.307 -0.389 1.037 1.00 81.81 71 ALA A N 1
ATOM 510 C CA . ALA A 1 71 ? -17.375 -1.188 1.632 1.00 81.81 71 ALA A CA 1
ATOM 511 C C . ALA A 1 71 ? -18.529 -1.418 0.641 1.00 81.81 71 ALA A C 1
ATOM 513 O O . ALA A 1 71 ? -18.965 -2.553 0.463 1.00 81.81 71 ALA A O 1
ATOM 514 N N . ALA A 1 72 ? -18.957 -0.370 -0.069 1.00 86.69 72 ALA A N 1
ATOM 515 C CA . ALA A 1 72 ? -19.989 -0.469 -1.099 1.00 86.69 72 ALA A CA 1
ATOM 516 C C . ALA A 1 72 ? -19.561 -1.373 -2.269 1.00 86.69 72 ALA A C 1
ATOM 518 O O . ALA A 1 72 ? -20.333 -2.223 -2.703 1.00 86.69 72 ALA A O 1
ATOM 519 N N . THR A 1 73 ? -18.315 -1.250 -2.746 1.00 87.44 73 THR A N 1
ATOM 520 C CA . THR A 1 73 ? -17.771 -2.138 -3.785 1.00 87.44 73 THR A CA 1
ATOM 521 C C . THR A 1 73 ? -17.779 -3.596 -3.331 1.00 87.44 73 THR A C 1
ATOM 523 O O . THR A 1 73 ? -18.222 -4.458 -4.085 1.00 87.44 73 THR A O 1
ATOM 526 N N . ALA A 1 74 ? -17.324 -3.878 -2.106 1.00 86.44 74 ALA A N 1
ATOM 527 C CA . ALA A 1 74 ? -17.314 -5.234 -1.564 1.00 86.44 74 ALA A CA 1
ATOM 528 C C . ALA A 1 74 ? -18.732 -5.815 -1.457 1.00 86.44 74 ALA A C 1
ATOM 530 O O . ALA A 1 74 ?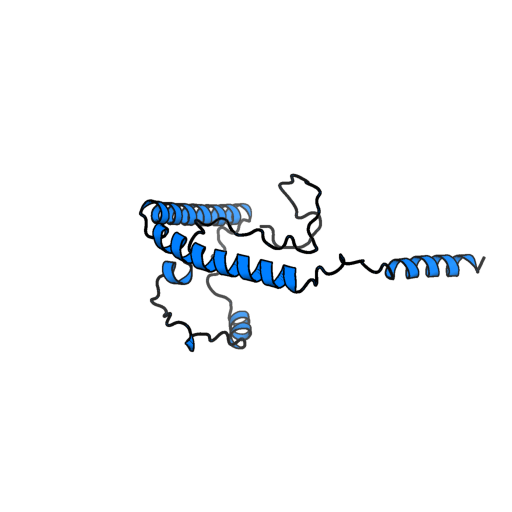 -18.946 -6.974 -1.806 1.00 86.44 74 ALA A O 1
ATOM 531 N N . GLN A 1 75 ? -19.704 -5.010 -1.023 1.00 84.81 75 GLN A N 1
ATOM 532 C CA . GLN A 1 75 ? -21.101 -5.424 -0.928 1.00 84.81 75 GLN A CA 1
ATOM 533 C C . GLN A 1 75 ? -21.705 -5.724 -2.307 1.00 84.81 75 GLN A C 1
ATOM 535 O O . GLN A 1 75 ? -22.259 -6.804 -2.500 1.00 84.81 75 GLN A O 1
ATOM 540 N N . ARG A 1 76 ? -21.511 -4.834 -3.286 1.00 90.62 76 ARG A N 1
ATOM 541 C CA . ARG A 1 76 ? -21.958 -5.045 -4.671 1.00 90.62 76 ARG A CA 1
ATOM 542 C C . ARG A 1 76 ? -21.400 -6.348 -5.253 1.00 90.62 76 ARG A C 1
ATOM 544 O O . ARG A 1 76 ? -22.151 -7.162 -5.774 1.00 90.62 76 ARG A O 1
ATOM 551 N N . LEU A 1 77 ? -20.093 -6.580 -5.110 1.00 89.62 77 LEU A N 1
ATOM 552 C CA . LEU A 1 77 ? -19.447 -7.805 -5.600 1.00 89.62 77 LEU A CA 1
ATOM 553 C C . LEU A 1 77 ? -19.996 -9.067 -4.919 1.00 89.62 77 LEU A C 1
ATOM 555 O O . LEU A 1 77 ? -20.024 -10.137 -5.523 1.00 89.62 77 LEU A O 1
ATOM 559 N N . ARG A 1 78 ? -20.419 -8.969 -3.655 1.00 89.06 78 ARG A N 1
ATOM 560 C CA . ARG A 1 78 ? -21.058 -10.081 -2.940 1.00 89.06 78 ARG A CA 1
ATOM 561 C C . ARG A 1 78 ? -22.459 -10.356 -3.474 1.00 89.06 78 ARG A C 1
ATOM 563 O O . ARG A 1 78 ? -22.799 -11.521 -3.650 1.00 89.06 78 ARG A O 1
ATOM 570 N N . GLU A 1 79 ? -23.241 -9.318 -3.749 1.00 89.62 79 GLU A N 1
ATOM 571 C CA . GLU A 1 79 ? -24.580 -9.434 -4.339 1.00 89.62 79 GLU A CA 1
ATOM 572 C C . GLU A 1 79 ? -24.527 -10.055 -5.738 1.00 89.62 79 GLU A C 1
ATOM 574 O O . GLU A 1 79 ? -25.221 -11.038 -5.991 1.00 89.62 79 GLU A O 1
ATOM 579 N N . GLU A 1 80 ? -23.625 -9.574 -6.598 1.00 90.56 80 GLU A N 1
ATOM 580 C CA . GLU A 1 80 ? -23.386 -10.119 -7.946 1.00 90.56 80 GLU A CA 1
ATOM 581 C C . GLU A 1 80 ? -23.012 -11.611 -7.928 1.00 90.56 80 GLU A C 1
ATOM 583 O O . GLU A 1 80 ? -23.287 -12.339 -8.879 1.00 90.56 80 GLU A O 1
ATOM 588 N N . ARG A 1 81 ? -22.405 -12.086 -6.833 1.00 87.06 81 ARG A N 1
ATOM 589 C CA . ARG A 1 81 ? -21.985 -13.485 -6.648 1.00 87.06 81 ARG A CA 1
ATOM 590 C C . ARG A 1 81 ? -22.977 -14.324 -5.840 1.00 87.06 81 ARG A C 1
ATOM 592 O O . ARG A 1 81 ? -22.659 -15.460 -5.497 1.00 87.06 81 ARG A O 1
ATOM 599 N N . GLY A 1 82 ? -24.141 -13.778 -5.482 1.00 89.19 82 GLY A N 1
ATOM 600 C CA . GLY A 1 82 ? -25.128 -14.474 -4.651 1.00 89.19 82 GLY A CA 1
ATOM 601 C C . GLY A 1 82 ? -24.650 -14.768 -3.221 1.00 89.19 82 GLY A C 1
ATOM 602 O O . GLY A 1 82 ? -25.212 -15.619 -2.539 1.00 89.19 82 GLY A O 1
ATOM 603 N N . LEU A 1 83 ? -23.622 -14.063 -2.735 1.00 83.62 83 LEU A N 1
ATOM 604 C CA . LEU A 1 83 ? -23.017 -14.239 -1.407 1.00 83.62 83 LEU A CA 1
ATOM 605 C C . LEU A 1 83 ? -23.728 -13.414 -0.321 1.00 83.62 83 LEU A C 1
ATOM 607 O O . LEU A 1 83 ? -23.112 -13.004 0.664 1.00 83.62 83 LEU A O 1
ATOM 611 N N . THR A 1 84 ? -25.022 -13.146 -0.489 1.00 78.38 84 THR A N 1
ATOM 612 C CA . THR A 1 84 ? -25.818 -12.284 0.402 1.00 78.38 84 THR A CA 1
ATOM 613 C C . THR A 1 84 ? -26.017 -12.895 1.791 1.00 78.38 84 THR A C 1
ATOM 615 O O . THR A 1 84 ? -25.987 -12.168 2.779 1.00 78.38 84 THR A O 1
ATOM 618 N N . GLY A 1 85 ? -26.131 -14.225 1.887 1.00 74.31 85 GLY A N 1
ATOM 619 C CA . GLY A 1 85 ? -26.252 -14.962 3.155 1.00 74.31 85 GLY A CA 1
ATOM 620 C C . GLY A 1 85 ? -24.931 -15.489 3.729 1.00 74.31 85 GLY A C 1
ATOM 621 O O . GLY A 1 85 ? -24.890 -15.939 4.872 1.00 74.31 85 GLY A O 1
ATOM 622 N N . THR A 1 86 ? -23.838 -15.453 2.961 1.00 72.25 86 THR A N 1
ATOM 623 C CA . THR A 1 86 ? -22.532 -15.951 3.415 1.00 72.25 86 THR A CA 1
ATOM 624 C C . THR A 1 86 ? -21.823 -14.844 4.188 1.00 72.25 86 THR A C 1
ATOM 626 O O . THR A 1 86 ? -21.409 -13.871 3.554 1.00 72.25 86 THR A O 1
ATOM 629 N N . PRO A 1 87 ? -21.645 -14.930 5.520 1.00 66.62 87 PRO A N 1
ATOM 630 C CA . PRO A 1 87 ? -20.984 -13.865 6.267 1.00 66.62 87 PRO A CA 1
ATOM 631 C C . PRO A 1 87 ? -19.594 -13.613 5.679 1.00 66.62 87 PRO A C 1
ATOM 633 O O . PRO A 1 87 ? -18.908 -14.557 5.274 1.00 66.62 87 PRO A O 1
ATOM 636 N N . MET A 1 88 ? -19.166 -12.346 5.613 1.00 61.50 88 MET A N 1
ATOM 637 C CA . MET A 1 88 ? -17.750 -12.064 5.376 1.00 61.50 88 MET A CA 1
ATOM 638 C C . MET A 1 88 ? -16.979 -12.780 6.483 1.00 61.50 88 MET A C 1
ATOM 640 O O . MET A 1 88 ? -17.118 -12.426 7.654 1.00 61.50 88 MET A O 1
ATOM 644 N N . ARG A 1 89 ? -16.245 -13.845 6.133 1.00 61.34 89 ARG A N 1
ATOM 645 C CA . ARG A 1 89 ? -15.502 -14.632 7.116 1.00 61.34 89 ARG A CA 1
ATOM 646 C C . ARG A 1 89 ? -14.426 -13.744 7.714 1.00 61.34 89 ARG A C 1
ATOM 648 O O . ARG A 1 89 ? -13.366 -13.544 7.135 1.00 61.34 89 ARG A O 1
ATOM 655 N N . HIS A 1 90 ? -14.735 -13.196 8.881 1.00 49.47 90 HIS A N 1
ATOM 656 C CA . HIS A 1 90 ? -13.805 -12.386 9.646 1.00 49.47 90 HIS A CA 1
ATOM 657 C C . HIS A 1 90 ? -12.717 -13.260 10.297 1.00 49.47 90 HIS A C 1
ATOM 659 O O . HIS A 1 90 ? -11.598 -12.793 10.496 1.00 49.47 90 HIS A O 1
ATOM 665 N N . ARG A 1 91 ? -13.014 -14.544 10.568 1.00 52.75 91 ARG A N 1
ATOM 666 C CA . ARG A 1 91 ? -12.072 -15.541 11.104 1.00 52.75 91 ARG A CA 1
ATOM 667 C C . ARG A 1 91 ? -12.118 -16.866 10.341 1.00 52.75 91 ARG A C 1
ATOM 669 O O . ARG A 1 91 ? -13.150 -17.268 9.804 1.00 52.75 91 ARG A O 1
ATOM 676 N N . ARG A 1 92 ? -10.945 -17.493 10.310 1.00 62.16 92 ARG A N 1
ATOM 677 C CA . ARG A 1 92 ? -10.617 -18.790 9.711 1.00 62.16 92 ARG A CA 1
ATOM 678 C C . ARG A 1 92 ? -11.131 -19.947 10.588 1.00 62.16 92 ARG A C 1
ATOM 680 O O . ARG A 1 92 ? -11.359 -19.727 11.778 1.00 62.16 92 ARG A O 1
ATOM 687 N N . ASP A 1 93 ? -11.367 -21.128 10.011 1.00 71.56 93 ASP A N 1
ATOM 688 C CA . ASP A 1 93 ? -11.830 -22.303 10.774 1.00 71.56 93 ASP A CA 1
ATOM 689 C C . ASP A 1 93 ? -10.703 -22.937 11.611 1.00 71.56 93 ASP A C 1
ATOM 691 O O . ASP A 1 93 ? -9.564 -22.487 11.548 1.00 71.56 93 ASP A O 1
ATOM 695 N N . LEU A 1 94 ? -11.010 -23.945 12.436 1.00 75.94 94 LEU A N 1
ATOM 696 C CA . LEU A 1 94 ? -10.015 -24.576 13.317 1.00 75.94 94 LEU A CA 1
ATOM 697 C C . LEU A 1 94 ? -8.816 -25.164 12.557 1.00 75.94 94 LEU A C 1
ATOM 699 O O . LEU A 1 94 ? -7.698 -25.063 13.049 1.00 75.94 94 LEU A O 1
ATOM 703 N N . VAL A 1 95 ? -9.033 -25.712 11.359 1.00 77.94 95 VAL A N 1
ATOM 704 C CA . VAL A 1 95 ? -7.977 -26.325 10.539 1.00 77.94 95 VAL A CA 1
ATOM 705 C C . VAL A 1 95 ? -7.040 -25.250 9.997 1.00 77.94 95 VAL A C 1
ATOM 707 O O . VAL A 1 95 ? -5.816 -25.372 10.064 1.00 77.94 95 VAL A O 1
ATOM 710 N N . ASP A 1 96 ? -7.608 -24.153 9.507 1.00 70.06 96 ASP A N 1
ATOM 711 C CA . ASP A 1 96 ? -6.833 -22.983 9.127 1.00 70.06 96 ASP A CA 1
ATOM 712 C C . ASP A 1 96 ? -6.112 -22.377 10.343 1.00 70.06 96 ASP A C 1
ATOM 714 O O . ASP A 1 96 ? -4.944 -22.006 10.249 1.00 70.06 96 ASP A O 1
ATOM 718 N N . VAL A 1 97 ? -6.786 -22.257 11.490 1.00 71.62 97 VAL A N 1
ATOM 719 C CA . VAL A 1 97 ? -6.202 -21.714 12.723 1.00 71.62 97 VAL A CA 1
ATOM 720 C C . VAL A 1 97 ? -5.001 -22.549 13.151 1.00 71.62 97 VAL A C 1
ATOM 722 O O . VAL A 1 97 ? -3.949 -21.963 13.366 1.00 71.62 97 VAL A O 1
ATOM 725 N N . GLU A 1 98 ? -5.093 -23.878 13.192 1.00 83.31 98 GLU A N 1
ATOM 726 C CA . GLU A 1 98 ? -3.960 -24.749 13.532 1.00 83.31 98 GLU A CA 1
ATOM 727 C C . GLU A 1 98 ? -2.799 -24.599 12.548 1.00 83.31 98 GLU A C 1
ATOM 729 O O . GLU A 1 98 ? -1.653 -24.434 12.969 1.00 83.31 98 GLU A O 1
ATOM 734 N N . LYS A 1 99 ? -3.084 -24.564 11.240 1.00 83.06 99 LYS A N 1
ATOM 735 C CA . LYS A 1 99 ? -2.062 -24.354 10.206 1.00 83.06 99 LYS A CA 1
ATOM 736 C C . LYS A 1 99 ? -1.318 -23.030 10.391 1.00 83.06 99 LYS A C 1
ATOM 738 O O . LYS A 1 99 ? -0.098 -22.991 10.266 1.00 83.06 99 LYS A O 1
ATOM 743 N N . TRP A 1 100 ? -2.039 -21.943 10.665 1.00 71.75 100 TRP A N 1
ATOM 744 C CA . TRP A 1 100 ? -1.449 -20.610 10.812 1.00 71.75 100 TRP A CA 1
ATOM 745 C C . TRP A 1 100 ? -0.890 -20.345 12.216 1.00 71.75 100 TRP A C 1
ATOM 747 O O . TRP A 1 100 ? 0.018 -19.535 12.341 1.00 71.75 100 TRP A O 1
ATOM 757 N N . MET A 1 101 ? -1.356 -21.047 13.254 1.00 73.56 101 MET A N 1
ATOM 758 C CA . MET A 1 101 ? -0.778 -21.012 14.607 1.00 73.56 101 MET A CA 1
ATOM 759 C C . MET A 1 101 ? 0.621 -21.622 14.665 1.00 73.56 101 MET A C 1
ATOM 761 O O . MET A 1 101 ? 1.403 -21.262 15.539 1.00 73.56 101 MET A O 1
ATOM 765 N N . GLN A 1 102 ? 0.951 -22.520 13.735 1.00 80.12 102 GLN A N 1
ATOM 766 C CA . GLN A 1 102 ? 2.317 -23.016 13.574 1.00 80.12 102 GLN A CA 1
ATOM 767 C C . GLN A 1 102 ? 3.244 -22.012 12.873 1.00 80.12 102 GLN A C 1
ATOM 769 O O . GLN A 1 102 ? 4.457 -22.214 12.854 1.00 80.12 102 GLN A O 1
ATOM 774 N N . VAL A 1 103 ? 2.704 -20.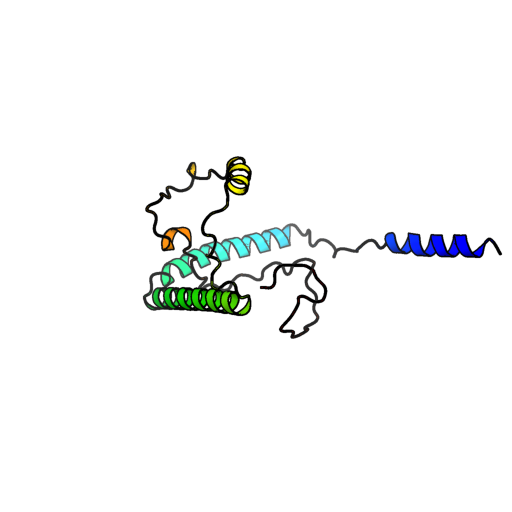930 12.303 1.00 77.25 103 VAL A N 1
ATOM 775 C CA . VAL A 1 103 ? 3.496 -19.879 11.665 1.00 77.25 103 VAL A CA 1
ATOM 776 C C . VAL A 1 103 ? 3.672 -18.725 12.647 1.00 77.25 103 VAL A C 1
ATOM 778 O O . VAL A 1 103 ? 2.780 -17.898 12.833 1.00 77.25 103 VAL A O 1
ATOM 781 N N . ASP A 1 104 ? 4.843 -18.663 13.278 1.00 66.81 104 ASP A N 1
ATOM 782 C CA . ASP A 1 104 ? 5.172 -17.565 14.180 1.00 66.81 104 ASP A CA 1
ATOM 783 C C . ASP A 1 104 ? 5.474 -16.281 13.385 1.00 66.81 104 ASP A C 1
ATOM 785 O O . ASP A 1 104 ? 6.438 -16.183 12.622 1.00 66.81 104 ASP A O 1
ATOM 789 N N . HIS A 1 105 ? 4.608 -15.283 13.552 1.00 60.09 105 HIS A N 1
ATOM 790 C CA . HIS A 1 105 ? 4.744 -13.944 12.979 1.00 60.09 105 HIS A CA 1
ATOM 791 C C . HIS A 1 105 ? 5.110 -12.900 14.034 1.00 60.09 105 HIS A C 1
ATOM 793 O O . HIS A 1 105 ? 4.953 -11.699 13.793 1.00 60.09 105 HIS A O 1
ATOM 799 N N . ASN A 1 106 ? 5.554 -13.334 15.214 1.00 59.06 106 ASN A N 1
ATOM 800 C CA . ASN A 1 106 ? 5.768 -12.471 16.354 1.00 59.06 106 ASN A CA 1
ATOM 801 C C . ASN A 1 106 ? 6.835 -11.396 16.078 1.00 59.06 106 ASN A C 1
ATOM 803 O O . ASN A 1 106 ? 8.043 -11.596 16.189 1.00 59.06 106 ASN A O 1
ATOM 807 N N . ARG A 1 107 ? 6.334 -10.205 15.746 1.00 59.31 107 ARG A N 1
ATOM 808 C CA . ARG A 1 107 ? 7.047 -8.928 15.680 1.00 59.31 107 ARG A CA 1
ATOM 809 C C . ARG A 1 107 ? 6.655 -8.030 16.864 1.00 59.31 107 ARG A C 1
ATOM 811 O O . ARG A 1 107 ? 6.885 -6.827 16.801 1.00 59.31 107 ARG A O 1
ATOM 818 N N . THR A 1 108 ? 6.050 -8.557 17.935 1.00 55.59 108 THR A N 1
ATOM 819 C CA . THR A 1 108 ? 5.595 -7.738 19.085 1.00 55.59 108 THR A CA 1
ATOM 820 C C . THR A 1 108 ? 6.739 -7.050 19.826 1.00 55.59 108 THR A C 1
ATOM 822 O O . THR A 1 108 ? 6.530 -6.009 20.436 1.00 55.59 108 THR A O 1
ATOM 825 N N . SER A 1 109 ? 7.978 -7.527 19.681 1.00 58.66 109 SER A N 1
ATOM 826 C CA . SER A 1 109 ? 9.166 -6.782 20.118 1.00 58.66 109 SER A CA 1
ATOM 827 C C . SER A 1 109 ? 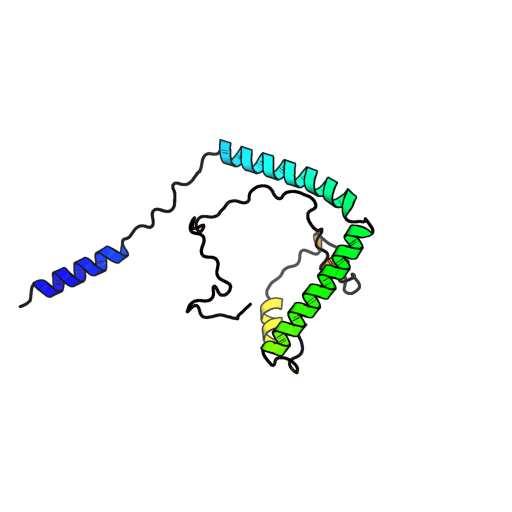9.390 -5.466 19.355 1.00 58.66 109 SER A C 1
ATOM 829 O O . SER A 1 109 ? 10.181 -4.639 19.797 1.00 58.66 109 SER A O 1
ATOM 831 N N . SER A 1 110 ? 8.700 -5.250 18.229 1.00 62.69 110 SER A N 1
ATOM 832 C CA . SER A 1 110 ? 8.769 -4.023 17.425 1.00 62.69 110 SER A CA 1
ATOM 833 C C . SER A 1 110 ? 7.527 -3.121 17.509 1.00 62.69 110 SER A C 1
ATOM 835 O O . SER A 1 110 ? 7.648 -1.948 17.167 1.00 62.69 110 SER A O 1
ATOM 837 N N . HIS A 1 111 ? 6.367 -3.602 17.994 1.00 60.72 111 HIS A N 1
ATOM 838 C CA . HIS A 1 111 ? 5.110 -2.825 18.067 1.00 60.72 111 HIS A CA 1
ATOM 839 C C . HIS A 1 111 ? 4.187 -3.302 19.214 1.00 60.72 111 HIS A C 1
ATOM 841 O O . HIS A 1 111 ? 4.048 -4.506 19.415 1.00 60.72 111 HIS A O 1
ATOM 847 N N . ASN A 1 112 ? 3.515 -2.387 19.937 1.00 67.88 112 ASN A N 1
ATOM 848 C CA . ASN A 1 112 ? 2.718 -2.687 21.147 1.00 67.88 112 ASN A CA 1
ATOM 849 C C . ASN A 1 112 ? 1.189 -2.818 20.927 1.00 67.88 112 ASN A C 1
ATOM 851 O O . ASN A 1 112 ? 0.406 -2.463 21.807 1.00 67.88 112 ASN A O 1
ATOM 855 N N . PHE A 1 113 ? 0.734 -3.305 19.773 1.00 73.81 113 PHE A N 1
ATOM 856 C CA . PHE A 1 113 ? -0.706 -3.388 19.496 1.00 73.81 113 PHE A CA 1
ATOM 857 C C . PHE A 1 113 ? -1.437 -4.381 20.418 1.00 73.81 113 PHE A C 1
ATOM 859 O O . PHE A 1 113 ? -0.914 -5.448 20.742 1.00 73.81 113 PHE A O 1
ATOM 866 N N . SER A 1 114 ? -2.667 -4.043 20.808 1.00 77.75 114 SER A N 1
ATOM 867 C CA . SER A 1 114 ? -3.554 -4.854 21.650 1.00 77.75 114 SER A CA 1
ATOM 868 C C . SER A 1 114 ? -4.916 -5.068 20.974 1.00 77.75 114 SER A C 1
ATOM 870 O O . SER A 1 114 ? -5.206 -4.494 19.924 1.00 77.75 114 SER A O 1
ATOM 872 N N . SER A 1 115 ? -5.791 -5.881 21.574 1.00 75.56 115 SER A N 1
ATOM 873 C CA . SER A 1 115 ? -7.167 -6.083 21.087 1.00 75.56 115 SER A CA 1
ATOM 874 C C . SER A 1 115 ? -8.048 -4.833 21.175 1.00 75.56 115 SER A C 1
ATOM 876 O O . SER A 1 115 ? -9.134 -4.817 20.602 1.00 75.56 115 SER A O 1
ATOM 878 N N . GLU A 1 116 ? -7.596 -3.805 21.893 1.00 80.81 116 GLU A N 1
ATOM 879 C CA . GLU A 1 116 ? -8.278 -2.514 22.006 1.00 80.81 116 GLU A CA 1
ATOM 880 C C . GLU A 1 116 ? -7.743 -1.484 21.002 1.00 80.81 116 GLU A C 1
ATOM 882 O O . GLU A 1 116 ? -8.316 -0.403 20.869 1.00 80.81 116 GLU A O 1
ATOM 887 N N . THR A 1 117 ? -6.670 -1.809 20.267 1.00 79.56 117 THR A N 1
ATOM 888 C CA . THR A 1 117 ? -6.111 -0.922 19.246 1.00 79.56 117 THR A CA 1
ATOM 889 C C . THR A 1 117 ? -7.165 -0.652 18.163 1.00 79.56 117 THR A C 1
ATOM 891 O O . THR A 1 117 ? -7.662 -1.595 17.534 1.00 79.56 117 THR A O 1
ATOM 894 N N . PRO A 1 118 ? -7.516 0.621 17.905 1.00 85.00 118 PRO A N 1
ATOM 895 C CA . PRO A 1 118 ? -8.518 0.972 16.913 1.00 85.00 118 PRO A CA 1
ATOM 896 C C . PRO A 1 118 ? -8.180 0.401 15.527 1.00 85.00 118 PRO A C 1
ATOM 898 O O . PRO A 1 118 ? -7.036 0.509 15.078 1.00 85.00 118 PRO A O 1
ATOM 901 N N . PRO A 1 119 ? -9.163 -0.115 14.763 1.00 74.12 119 PRO A N 1
ATOM 902 C CA . PRO A 1 119 ? -8.926 -0.605 13.404 1.00 74.12 119 PRO A CA 1
ATOM 903 C C . PRO A 1 119 ? -8.288 0.437 12.472 1.00 74.12 119 PRO A C 1
ATOM 905 O O . PRO A 1 119 ? -7.595 0.075 11.529 1.00 74.12 119 PRO A O 1
ATOM 908 N N . SER A 1 120 ? -8.483 1.734 12.728 1.00 70.81 120 SER A N 1
ATOM 909 C CA . SER A 1 120 ? -7.828 2.825 11.994 1.00 70.81 120 SER A CA 1
ATOM 910 C C . SER A 1 120 ? -6.320 2.914 12.227 1.00 70.81 120 SER A C 1
ATOM 912 O O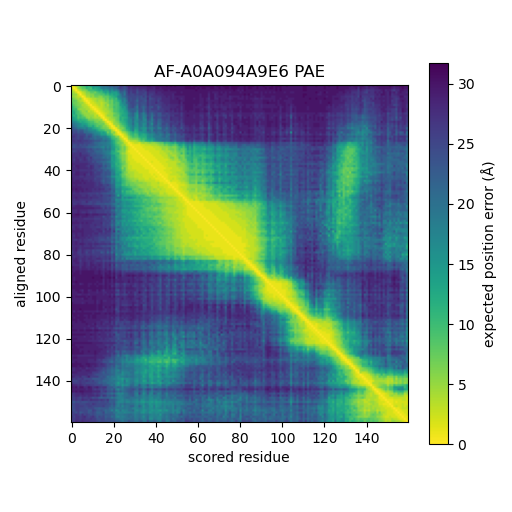 . SER A 1 120 ? -5.616 3.447 11.378 1.00 70.81 120 SER A O 1
ATOM 914 N N . GLU A 1 121 ? -5.826 2.415 13.356 1.00 72.19 121 GLU A N 1
ATOM 915 C CA . GLU A 1 121 ? -4.402 2.359 13.692 1.00 72.19 121 GLU A CA 1
ATOM 916 C C . GLU A 1 121 ? -3.757 1.079 13.135 1.00 72.19 121 GLU A C 1
ATOM 918 O O . GLU A 1 121 ? -2.628 1.116 1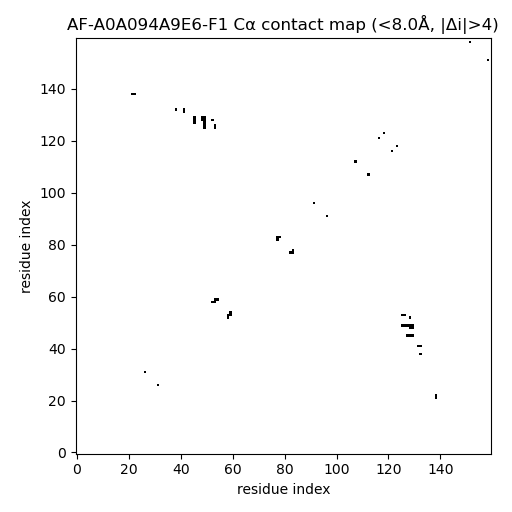2.659 1.00 72.19 121 GLU A O 1
ATOM 923 N N . VAL A 1 122 ? -4.513 -0.026 13.078 1.00 73.94 122 VAL A N 1
ATOM 924 C CA . VAL A 1 122 ? -4.066 -1.308 12.499 1.00 73.94 122 VAL A CA 1
ATOM 925 C C . VAL A 1 122 ? -4.113 -1.312 10.964 1.00 73.94 122 VAL A C 1
ATOM 927 O O . VAL A 1 122 ? -3.199 -1.803 10.307 1.00 73.94 122 VAL A O 1
ATOM 930 N N . PHE A 1 123 ? -5.185 -0.775 10.376 1.00 72.25 123 PHE A N 1
ATOM 931 C CA . PHE A 1 123 ? -5.439 -0.774 8.926 1.00 72.25 123 PHE A CA 1
ATOM 932 C C . PHE A 1 123 ? -5.280 0.611 8.289 1.00 72.25 123 PHE A C 1
ATOM 934 O O . PHE A 1 123 ? -5.609 0.809 7.113 1.00 72.25 123 PHE A O 1
ATOM 941 N N . GLY A 1 124 ? -4.803 1.589 9.058 1.00 64.38 124 GLY A N 1
ATOM 942 C CA . GLY A 1 124 ? -4.499 2.921 8.564 1.00 64.38 124 GLY A CA 1
ATOM 943 C C . GLY A 1 124 ? -3.368 2.871 7.548 1.00 64.38 124 GLY A C 1
ATOM 944 O O . GLY A 1 124 ? -2.241 2.511 7.869 1.00 64.38 124 GLY A O 1
ATOM 945 N N . THR A 1 125 ? -3.654 3.265 6.310 1.00 56.41 125 THR A N 1
ATOM 946 C CA . THR A 1 125 ? -2.615 3.503 5.304 1.00 56.41 125 THR A CA 1
ATOM 947 C C . THR A 1 125 ? -2.441 5.004 5.145 1.00 56.41 125 THR A C 1
ATOM 949 O O . THR A 1 125 ? -3.392 5.705 4.774 1.00 56.41 125 THR A O 1
ATOM 952 N N . THR A 1 126 ? -1.239 5.515 5.360 1.00 56.50 126 THR A N 1
ATOM 953 C CA . THR A 1 126 ? -0.925 6.911 5.070 1.00 56.50 126 THR A CA 1
ATOM 954 C C . THR A 1 126 ? -0.938 7.098 3.546 1.00 56.50 126 THR A C 1
ATOM 956 O O . THR A 1 126 ? -0.093 6.554 2.840 1.00 56.50 126 THR A O 1
ATOM 959 N N . LYS A 1 127 ? -1.956 7.784 3.002 1.00 57.00 127 LYS A N 1
ATOM 960 C CA . LYS A 1 127 ? -2.125 7.950 1.544 1.00 57.00 127 LYS A CA 1
ATOM 961 C C . LYS A 1 127 ? -0.984 8.797 0.985 1.00 57.00 127 LYS A C 1
ATOM 963 O O . LYS A 1 127 ? -0.899 9.943 1.406 1.00 57.00 127 LYS A O 1
ATOM 968 N N . PRO A 1 128 ? -0.162 8.328 0.037 1.00 53.97 128 PRO A N 1
ATOM 969 C CA . PRO A 1 128 ? 0.983 9.109 -0.408 1.00 53.97 128 PRO A CA 1
ATOM 970 C C . PRO A 1 128 ? 0.522 10.424 -1.055 1.00 53.97 128 PRO A C 1
ATOM 972 O O . PRO A 1 128 ? -0.140 10.426 -2.086 1.00 53.97 128 PRO A O 1
ATOM 975 N N . CYS A 1 129 ? 0.900 11.554 -0.453 1.00 51.75 129 CYS A N 1
ATOM 976 C CA . CYS A 1 129 ? 0.864 12.889 -1.069 1.00 51.75 129 CYS A CA 1
ATOM 977 C C . CYS A 1 129 ? 2.150 13.163 -1.868 1.00 51.75 129 CYS A C 1
ATOM 979 O O . CYS A 1 129 ? 2.528 14.309 -2.092 1.00 51.75 129 CYS A O 1
ATOM 981 N N . ILE A 1 130 ? 2.872 12.099 -2.214 1.00 55.53 130 ILE A N 1
ATOM 982 C CA . ILE A 1 130 ? 4.197 12.124 -2.818 1.00 55.53 130 ILE A CA 1
ATOM 983 C C . ILE A 1 130 ? 4.123 11.343 -4.119 1.00 55.53 130 ILE A C 1
ATOM 985 O O . ILE A 1 130 ? 3.526 10.264 -4.163 1.00 55.53 130 ILE A O 1
ATOM 989 N N . LEU A 1 131 ? 4.719 11.890 -5.176 1.00 60.78 131 LEU A N 1
ATOM 990 C CA . LEU A 1 131 ? 4.943 11.131 -6.396 1.00 60.78 131 LEU A CA 1
ATOM 991 C C . LEU A 1 131 ? 5.794 9.920 -6.006 1.00 60.78 131 LEU A C 1
ATOM 993 O O . LEU A 1 131 ? 6.881 10.077 -5.445 1.00 60.78 131 LEU A O 1
ATOM 997 N N . THR A 1 132 ? 5.257 8.721 -6.212 1.00 57.06 132 THR A N 1
ATOM 998 C CA . THR A 1 132 ? 6.039 7.503 -5.994 1.00 57.06 132 THR A CA 1
ATOM 999 C C . THR A 1 132 ? 7.145 7.529 -7.051 1.00 57.06 132 THR A C 1
ATOM 1001 O O . THR A 1 132 ? 6.809 7.773 -8.212 1.00 57.06 132 THR A O 1
ATOM 1004 N N . PRO A 1 133 ? 8.435 7.377 -6.692 1.00 60.47 133 PRO A N 1
ATOM 1005 C CA . PRO A 1 133 ? 9.480 7.278 -7.708 1.00 60.47 133 PRO A CA 1
ATOM 1006 C C . PRO A 1 133 ? 9.116 6.152 -8.680 1.00 60.47 133 PRO A C 1
ATOM 1008 O O . PRO A 1 133 ? 8.446 5.199 -8.265 1.00 60.47 133 PRO A O 1
ATOM 1011 N N . GLU A 1 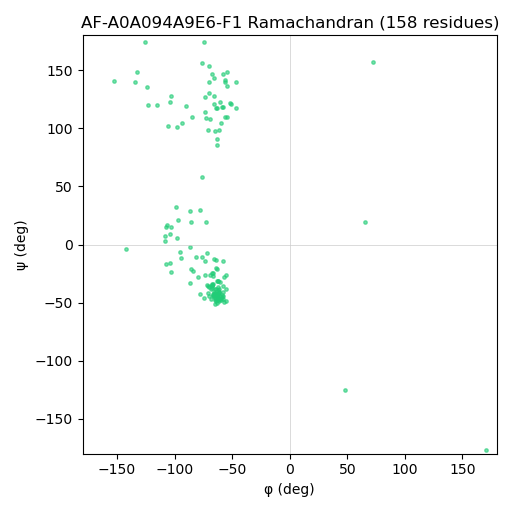134 ? 9.511 6.283 -9.953 1.00 61.72 134 GLU A N 1
ATOM 1012 C CA . GLU A 1 134 ? 9.293 5.226 -10.946 1.00 61.72 134 GLU A CA 1
ATOM 1013 C C . GLU A 1 134 ? 9.712 3.883 -10.340 1.00 61.72 134 GLU A C 1
ATOM 1015 O O . GLU A 1 134 ? 10.848 3.693 -9.902 1.00 61.72 134 GLU A O 1
ATOM 1020 N N . GLY A 1 135 ? 8.741 2.977 -10.216 1.00 63.12 135 GLY A N 1
ATOM 1021 C CA . GLY A 1 135 ? 9.008 1.619 -9.774 1.00 63.12 135 GLY A CA 1
ATOM 1022 C C . GLY A 1 135 ? 9.758 0.876 -10.870 1.00 63.12 135 GLY A C 1
ATOM 1023 O O . GLY A 1 135 ? 9.605 1.186 -12.050 1.00 63.12 135 GLY A O 1
ATOM 1024 N N . ALA A 1 136 ? 10.540 -0.137 -10.499 1.00 64.56 136 ALA A N 1
ATOM 1025 C CA . ALA A 1 136 ? 11.093 -1.038 -11.496 1.00 64.56 136 ALA A CA 1
ATOM 1026 C C . ALA A 1 136 ? 9.934 -1.667 -12.283 1.00 64.56 136 ALA A C 1
ATOM 1028 O O . ALA A 1 136 ? 9.102 -2.375 -11.716 1.00 64.56 136 ALA A O 1
ATOM 1029 N N . THR A 1 137 ? 9.900 -1.413 -13.589 1.00 65.00 137 THR A N 1
ATOM 1030 C CA . THR A 1 137 ? 8.872 -1.887 -14.527 1.00 65.00 137 THR A CA 1
ATOM 1031 C C . THR A 1 137 ? 8.745 -3.422 -14.554 1.00 65.00 137 THR A C 1
ATOM 1033 O O . THR A 1 137 ? 7.728 -3.958 -14.984 1.00 65.00 137 THR A O 1
ATOM 1036 N N . GLY A 1 138 ? 9.723 -4.140 -13.986 1.00 64.69 138 GLY A N 1
ATOM 1037 C CA . GLY A 1 138 ? 9.718 -5.593 -13.839 1.00 64.69 138 GLY A CA 1
ATOM 1038 C C . GLY A 1 138 ? 9.935 -6.310 -15.179 1.00 64.69 138 GLY A C 1
ATOM 1039 O O . GLY A 1 138 ? 9.667 -5.752 -16.240 1.00 64.69 138 GLY A O 1
ATOM 1040 N N . PRO A 1 139 ? 10.418 -7.563 -15.173 1.00 70.94 139 PRO A N 1
ATOM 1041 C CA . PRO A 1 139 ? 10.768 -8.276 -16.407 1.00 70.94 139 PRO A CA 1
ATOM 1042 C C . PRO A 1 139 ? 9.548 -8.717 -17.234 1.00 70.94 139 PRO A C 1
ATOM 1044 O O . PRO A 1 139 ? 9.712 -9.226 -18.336 1.00 70.94 139 PRO A O 1
ATOM 1047 N N . TYR A 1 140 ? 8.334 -8.550 -16.702 1.00 72.56 140 TYR A N 1
ATOM 1048 C CA . TYR A 1 140 ? 7.084 -8.996 -17.324 1.00 72.56 140 TYR A CA 1
ATOM 1049 C C . TYR A 1 140 ? 6.275 -7.856 -17.959 1.00 72.56 140 TYR A C 1
ATOM 1051 O O . TYR A 1 140 ? 5.124 -8.062 -18.342 1.00 72.56 140 TYR A O 1
ATOM 1059 N N . PHE A 1 141 ? 6.840 -6.650 -18.057 1.00 78.00 141 PHE A N 1
ATOM 1060 C CA . PHE A 1 141 ? 6.183 -5.549 -18.753 1.00 78.00 141 PHE A CA 1
ATOM 1061 C C . PHE A 1 141 ? 6.157 -5.787 -20.262 1.00 78.00 141 PHE A C 1
ATOM 1063 O O . PHE A 1 141 ? 7.182 -6.058 -20.885 1.00 78.00 141 PHE A O 1
ATOM 1070 N N . VAL A 1 142 ? 4.976 -5.630 -20.856 1.00 73.69 142 VAL A N 1
ATOM 1071 C CA . VAL A 1 142 ? 4.766 -5.724 -22.300 1.00 73.69 142 VAL A CA 1
ATOM 1072 C C . VAL A 1 142 ? 4.315 -4.352 -22.792 1.00 73.69 142 VAL A C 1
ATOM 1074 O O . VAL A 1 142 ? 3.278 -3.857 -22.366 1.00 73.69 142 VAL A O 1
ATOM 1077 N N . ALA A 1 143 ? 5.076 -3.740 -23.705 1.00 76.50 143 ALA A N 1
ATOM 1078 C CA . ALA A 1 143 ? 4.838 -2.382 -24.220 1.00 76.50 143 ALA A CA 1
ATOM 1079 C C . ALA A 1 143 ? 3.631 -2.257 -25.181 1.00 76.50 143 ALA A C 1
ATOM 1081 O O . ALA A 1 143 ? 3.555 -1.316 -25.967 1.00 76.50 143 ALA A O 1
ATOM 1082 N N . GLN A 1 144 ? 2.705 -3.217 -25.157 1.00 71.25 144 GLN A N 1
ATOM 1083 C CA . GLN A 1 144 ? 1.496 -3.211 -25.976 1.00 71.25 144 GLN A CA 1
ATOM 1084 C C . GLN A 1 144 ? 0.304 -2.819 -25.110 1.00 71.25 144 GLN A C 1
ATOM 1086 O O . GLN A 1 144 ? 0.057 -3.421 -24.066 1.00 71.25 144 GLN A O 1
ATOM 1091 N N . GLU A 1 145 ? -0.453 -1.822 -25.557 1.00 52.53 145 GLU A N 1
ATOM 1092 C CA . GLU A 1 145 ? -1.644 -1.371 -24.849 1.00 52.53 145 GLU A CA 1
ATOM 1093 C C . GLU A 1 145 ? -2.877 -2.088 -25.410 1.00 52.53 145 GLU A C 1
ATOM 1095 O O . GLU A 1 145 ? -3.359 -1.787 -26.501 1.00 52.53 145 GLU A O 1
ATOM 1100 N N . LEU A 1 146 ? -3.389 -3.066 -24.658 1.00 69.62 146 LEU A N 1
ATOM 1101 C CA . LEU A 1 146 ? -4.713 -3.633 -24.894 1.00 69.62 146 LEU A CA 1
ATOM 1102 C C . LEU A 1 146 ? -5.662 -3.104 -23.816 1.00 69.62 146 LEU A C 1
ATOM 1104 O O . LEU A 1 146 ? -5.655 -3.575 -22.679 1.00 69.62 146 LEU A O 1
ATOM 1108 N N . LEU A 1 147 ? -6.487 -2.122 -24.178 1.00 72.19 147 LEU A N 1
ATOM 1109 C CA . LEU A 1 147 ? -7.545 -1.591 -23.317 1.00 72.19 147 LEU A CA 1
ATOM 1110 C C . LEU A 1 147 ? -8.662 -2.634 -23.189 1.00 72.19 147 LEU A C 1
ATOM 1112 O O . LEU A 1 147 ? -9.506 -2.773 -24.074 1.00 72.19 147 LEU A O 1
ATOM 1116 N N . ARG A 1 148 ? -8.662 -3.389 -22.088 1.00 83.19 148 ARG A N 1
ATOM 1117 C CA . ARG A 1 148 ? -9.658 -4.434 -21.811 1.00 83.19 148 ARG A CA 1
ATOM 1118 C C . ARG A 1 148 ? -10.166 -4.362 -20.377 1.00 83.19 148 ARG A C 1
ATOM 1120 O O . ARG A 1 148 ? -9.402 -4.144 -19.443 1.00 83.19 148 ARG A O 1
ATOM 1127 N N . THR A 1 149 ? -11.469 -4.568 -20.209 1.00 82.06 149 THR A N 1
ATOM 1128 C CA . THR A 1 149 ? -12.149 -4.587 -18.902 1.00 82.06 149 THR A CA 1
ATOM 1129 C C . THR A 1 149 ? -12.099 -5.955 -18.224 1.00 82.06 149 THR A C 1
ATOM 1131 O O . THR A 1 149 ? -12.242 -6.037 -17.010 1.00 82.06 149 TH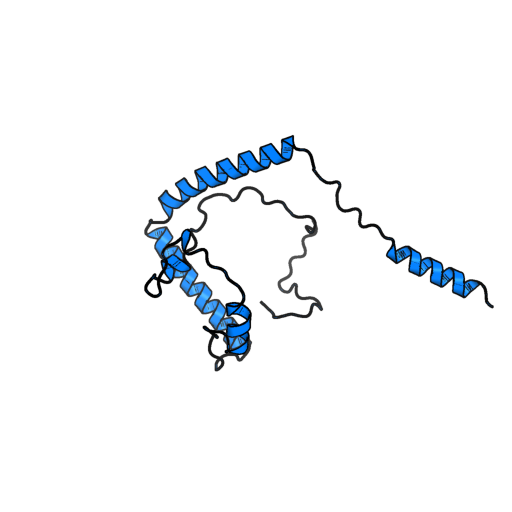R A O 1
ATOM 1134 N N . ASN A 1 150 ? -11.870 -7.026 -18.990 1.00 84.81 150 ASN A N 1
ATOM 1135 C CA . ASN A 1 150 ? -11.684 -8.384 -18.493 1.00 84.81 150 ASN A CA 1
ATOM 1136 C C . ASN A 1 150 ? -10.327 -8.924 -18.974 1.00 84.81 150 ASN A C 1
ATOM 1138 O O . ASN A 1 150 ? -10.085 -9.004 -20.178 1.00 84.81 150 ASN A O 1
ATOM 1142 N N . ILE A 1 151 ? -9.455 -9.281 -18.025 1.00 88.00 151 ILE A N 1
ATOM 1143 C CA . ILE A 1 151 ? -8.109 -9.831 -18.272 1.00 88.00 151 ILE A CA 1
ATOM 1144 C C . ILE A 1 151 ? -7.998 -11.326 -17.943 1.00 88.00 151 ILE A C 1
ATOM 1146 O O . ILE A 1 151 ? -6.904 -11.875 -18.007 1.00 88.00 151 ILE A O 1
ATOM 1150 N N . ALA A 1 152 ? -9.097 -11.976 -17.546 1.00 89.50 152 ALA A N 1
ATOM 1151 C CA . ALA A 1 152 ? -9.073 -13.348 -17.045 1.00 89.50 152 ALA A CA 1
ATOM 1152 C C . ALA A 1 152 ? -8.748 -14.377 -18.137 1.00 89.50 152 ALA A C 1
ATOM 1154 O O . ALA A 1 152 ? -8.212 -15.435 -17.827 1.00 89.50 152 ALA A O 1
ATOM 1155 N N . GLU A 1 153 ? -9.041 -14.069 -19.406 1.00 87.69 153 GLU A N 1
ATOM 1156 C CA . GLU A 1 153 ? -8.843 -14.988 -20.536 1.00 87.69 153 GLU A CA 1
ATOM 1157 C C . GLU A 1 153 ? -9.414 -16.385 -20.215 1.00 87.69 153 GLU A C 1
ATOM 1159 O O . GLU A 1 153 ? -10.580 -16.502 -19.842 1.00 87.69 153 GLU A O 1
ATOM 1164 N N . THR A 1 154 ? -8.607 -17.441 -20.334 1.00 92.31 154 THR A N 1
ATOM 1165 C CA . THR A 1 154 ? -8.951 -18.810 -19.923 1.00 92.31 154 THR A CA 1
ATOM 1166 C C . THR A 1 154 ? -8.284 -19.208 -18.601 1.00 92.31 154 THR A C 1
ATOM 1168 O O . THR A 1 154 ? -8.196 -20.397 -18.294 1.00 92.31 154 THR A O 1
ATOM 1171 N N . GLN A 1 155 ? -7.754 -18.245 -17.839 1.00 90.56 155 GLN A N 1
ATOM 1172 C CA . GLN A 1 155 ? -7.008 -18.515 -16.612 1.00 90.56 155 GLN A CA 1
ATOM 1173 C C . GLN A 1 155 ? -7.964 -18.934 -15.481 1.00 90.56 155 GLN A C 1
ATOM 1175 O O . GLN A 1 155 ? -8.924 -18.214 -15.188 1.00 90.56 155 GLN A O 1
ATOM 1180 N N . PRO A 1 156 ? -7.723 -20.078 -14.813 1.00 83.69 156 PRO A N 1
ATOM 1181 C CA . PRO A 1 156 ? -8.511 -20.479 -13.655 1.00 83.69 156 PRO A CA 1
ATOM 1182 C C . PRO A 1 156 ? -8.199 -19.569 -12.456 1.00 83.69 156 PRO A C 1
ATOM 1184 O O . PRO A 1 156 ? -7.042 -19.235 -12.204 1.00 83.69 156 PRO A O 1
ATOM 1187 N N . GLY A 1 157 ? -9.212 -19.189 -11.674 1.00 87.75 157 GLY A N 1
ATOM 1188 C CA . GLY A 1 157 ? -8.999 -18.356 -10.490 1.00 87.75 157 GLY A CA 1
ATOM 1189 C C . GLY A 1 157 ? -10.280 -17.833 -9.850 1.00 87.75 157 GLY A C 1
ATOM 1190 O O . GLY A 1 157 ? -11.389 -18.154 -10.273 1.00 87.75 157 GLY A O 1
ATOM 1191 N N . VAL A 1 158 ? -10.116 -17.013 -8.809 1.00 83.75 158 VAL A N 1
ATOM 1192 C CA . VAL A 1 158 ? -11.218 -16.276 -8.177 1.00 83.75 158 VAL A CA 1
ATOM 1193 C C . VAL A 1 158 ? -11.348 -14.920 -8.881 1.00 83.75 158 VAL A C 1
ATOM 1195 O O . VAL A 1 158 ? -10.391 -14.148 -8.831 1.00 83.75 158 VAL A O 1
ATOM 1198 N N . PRO A 1 159 ? -12.496 -14.593 -9.510 1.00 81.25 159 PRO A N 1
ATOM 1199 C CA . PRO A 1 159 ? -12.694 -13.291 -10.147 1.00 81.25 159 PRO A CA 1
ATOM 1200 C C . PRO A 1 159 ? -12.525 -12.144 -9.141 1.00 81.25 159 PRO A C 1
ATOM 1202 O O . PRO A 1 159 ? -12.902 -12.300 -7.972 1.00 81.25 159 PRO A O 1
ATOM 1205 N N . LEU A 1 160 ? -12.012 -10.991 -9.580 1.00 70.44 160 LEU A N 1
ATOM 1206 C CA . LEU A 1 160 ? -11.810 -9.781 -8.769 1.00 70.44 160 LEU A CA 1
ATOM 1207 C C . LEU A 1 160 ? -12.619 -8.609 -9.320 1.00 70.44 160 LEU A C 1
ATOM 1209 O O . LEU A 1 160 ? -12.567 -8.396 -10.549 1.00 70.44 160 LEU A O 1
#